Protein AF-A0A381NWP1-F1 (afdb_monomer)

Secondary structure (DSSP, 8-state):
-------EEEEEEEEEEEE-TTSSEEEEEEEEEEPPPPHHHHTT-EEEEE-TTSS-EEEEEEEE--STTS---HHHHHHH-EEEEEEEESSS------TT-EEEEEE-

Solvent-accessible surface area (backbone atoms only — not comparable to full-atom values): 6077 Å² total; per-residue (Å²): 134,80,84,66,87,69,53,47,45,20,36,27,36,30,73,39,60,44,80,35,100,86,63,40,35,37,35,38,32,33,62,72,49,75,49,87,74,46,61,73,57,45,58,63,23,47,30,42,39,31,43,79,86,63,84,46,71,50,54,27,33,28,77,44,63,58,62,91,87,43,86,88,48,54,66,50,30,71,76,68,32,44,52,48,37,26,32,33,58,69,85,76,61,92,70,92,68,56,69,64,17,38,40,35,26,43,56,110

pLDDT: mean 89.62, std 11.64, range [36.28, 97.38]

Nearest PDB structures (foldseek):
  2xzp-assembly1_A  TM=5.334E-01  e=1.907E-01  Homo sapiens
  2gpj-assembly1_A  TM=5.182E-01  e=1.535E-01  Shewanella putrefaciens CN-32
  6o0a-assembly1_A  TM=4.808E-01  e=9.950E-02  Malassezia yamatoensis
  5yly-assembly1_A  TM=4.306E-01  e=6.631E-01  Ulva prolifera
  7ylr-assembly1_A  TM=4.440E-01  e=1.341E+00  Variovorax paradoxus

Radius of gyration: 12.59 Å; Cα contacts (8 Å, |Δi|>4): 245; chains: 1; bounding box: 27×37×23 Å

Sequence (108 aa):
MELAAKNHKATFRVLDSMEAPHGGWFLKLRFAAGDAPTLRELKGATMLVSSPDGATSFEVKVRGFPLFGGHPSDDRLHRTGRVDLHVAVLDGNERSIGLKWKVAGPLQ

Structure (mmCIF, N/CA/C/O backbone):
data_AF-A0A381NWP1-F1
#
_entry.id   AF-A0A381NWP1-F1
#
loop_
_atom_site.group_PDB
_atom_site.id
_atom_site.type_symbol
_atom_site.label_atom_id
_atom_site.label_alt_id
_atom_site.label_comp_id
_atom_site.label_asym_id
_atom_site.label_entity_id
_atom_site.label_seq_id
_atom_site.pdbx_PDB_ins_code
_atom_site.Cartn_x
_atom_site.Cartn_y
_atom_site.Cartn_z
_atom_site.occupancy
_atom_site.B_iso_or_equiv
_atom_site.auth_seq_id
_atom_site.auth_comp_id
_atom_site.auth_asym_id
_atom_site.auth_atom_id
_atom_site.pdbx_PDB_model_num
ATOM 1 N N . MET A 1 1 ? 7.981 19.201 0.223 1.00 36.28 1 MET A N 1
ATOM 2 C CA . MET A 1 1 ? 6.734 19.367 -0.549 1.00 36.28 1 MET A CA 1
ATOM 3 C C . MET A 1 1 ? 5.810 18.254 -0.115 1.00 36.28 1 MET A C 1
ATOM 5 O O . MET A 1 1 ? 6.046 17.103 -0.451 1.00 36.28 1 MET A O 1
ATOM 9 N N . GLU A 1 2 ? 4.867 18.592 0.751 1.00 38.38 2 GLU A N 1
ATOM 10 C CA . GLU A 1 2 ? 3.872 17.675 1.292 1.00 38.38 2 GLU A CA 1
ATOM 11 C C . GLU A 1 2 ? 2.866 17.399 0.171 1.00 38.38 2 GLU A C 1
ATOM 13 O O . GLU A 1 2 ? 2.231 18.332 -0.325 1.00 38.38 2 GLU A O 1
ATOM 18 N N . LEU A 1 3 ? 2.779 16.153 -0.306 1.00 49.66 3 LEU A N 1
ATOM 19 C CA . LEU A 1 3 ? 1.653 15.722 -1.133 1.00 49.66 3 LEU A CA 1
ATOM 20 C C . LEU A 1 3 ? 0.417 15.843 -0.241 1.00 49.66 3 LEU A C 1
ATOM 22 O O . LEU A 1 3 ? 0.114 14.953 0.551 1.00 49.66 3 LEU A O 1
ATOM 26 N N . ALA A 1 4 ? -0.210 17.018 -0.327 1.00 48.31 4 ALA A N 1
ATOM 27 C CA . ALA A 1 4 ? -1.431 17.398 0.354 1.00 48.31 4 ALA A CA 1
ATOM 28 C C . ALA A 1 4 ? -2.422 16.239 0.323 1.00 48.31 4 ALA A C 1
ATOM 30 O O . ALA A 1 4 ? -2.528 15.561 -0.700 1.00 48.31 4 ALA A O 1
ATOM 31 N N . ALA A 1 5 ? -3.105 16.035 1.451 1.00 57.56 5 ALA A N 1
ATOM 32 C CA . ALA A 1 5 ? -4.064 14.972 1.716 1.00 57.56 5 ALA A CA 1
ATOM 33 C C . ALA A 1 5 ? -4.976 14.694 0.510 1.00 57.56 5 ALA A C 1
ATOM 35 O O . ALA A 1 5 ? -6.064 15.253 0.382 1.00 57.56 5 ALA A O 1
ATOM 36 N N . LYS A 1 6 ? -4.523 13.819 -0.394 1.00 66.94 6 LYS A N 1
ATOM 37 C CA . LYS A 1 6 ? -5.372 13.280 -1.445 1.00 66.94 6 LYS A CA 1
ATOM 38 C C . LYS A 1 6 ? -6.434 12.461 -0.735 1.00 66.94 6 LYS A C 1
ATOM 40 O O . LYS A 1 6 ? -6.097 11.610 0.100 1.00 66.94 6 LYS A O 1
ATOM 45 N N . ASN A 1 7 ? -7.698 12.756 -1.034 1.00 85.56 7 ASN A N 1
ATOM 46 C CA . ASN A 1 7 ? -8.802 11.979 -0.497 1.00 85.56 7 ASN A CA 1
ATOM 47 C C . ASN A 1 7 ? -8.571 10.516 -0.859 1.00 85.56 7 ASN A C 1
ATOM 49 O O . ASN A 1 7 ? -8.268 10.167 -2.000 1.00 85.56 7 ASN A O 1
ATOM 53 N N . HIS A 1 8 ? -8.628 9.673 0.157 1.00 88.94 8 HIS A N 1
ATOM 54 C CA . HIS A 1 8 ? -8.352 8.259 0.034 1.00 88.94 8 HIS A CA 1
ATOM 55 C C . HIS A 1 8 ? -9.332 7.499 0.902 1.00 88.94 8 HIS A C 1
ATOM 57 O O . HIS A 1 8 ? -9.662 7.920 2.010 1.00 88.94 8 HIS A O 1
ATOM 63 N N . LYS A 1 9 ? -9.778 6.354 0.396 1.00 93.00 9 LYS A N 1
ATOM 64 C CA . LYS A 1 9 ? -10.798 5.561 1.077 1.00 93.00 9 LYS A CA 1
ATOM 65 C C . LYS A 1 9 ? -10.262 4.870 2.337 1.00 93.00 9 LYS A C 1
ATOM 67 O O . LYS A 1 9 ? -10.930 4.851 3.365 1.00 93.00 9 LYS A O 1
ATOM 72 N N . ALA A 1 10 ? -9.044 4.329 2.272 1.00 95.88 10 ALA A N 1
ATOM 73 C CA . ALA A 1 10 ? -8.428 3.590 3.370 1.00 95.88 10 ALA A CA 1
ATOM 74 C C . ALA A 1 10 ? -6.928 3.844 3.502 1.00 95.88 10 ALA A C 1
ATOM 76 O O . ALA A 1 10 ? -6.240 4.194 2.545 1.00 95.88 10 ALA A O 1
ATOM 77 N N . THR A 1 11 ? -6.414 3.593 4.703 1.00 96.69 11 THR A N 1
ATOM 78 C CA . THR A 1 11 ? -4.982 3.518 4.987 1.00 96.69 11 THR A CA 1
ATOM 79 C C . THR A 1 11 ? -4.597 2.102 5.397 1.00 96.69 11 THR A C 1
ATOM 81 O O . THR A 1 11 ? -5.280 1.447 6.188 1.00 96.69 11 THR A O 1
ATOM 84 N N . PHE A 1 12 ? -3.443 1.659 4.912 1.00 97.38 12 PHE A N 1
ATOM 85 C CA . PHE A 1 12 ? -2.820 0.381 5.210 1.00 97.38 12 PHE A CA 1
ATOM 86 C C . PHE A 1 12 ? -1.396 0.579 5.739 1.00 97.38 12 PHE A C 1
ATOM 88 O O . PHE A 1 12 ? -0.710 1.543 5.397 1.00 97.38 12 PHE A O 1
ATOM 95 N N . ARG A 1 13 ? -0.927 -0.371 6.549 1.00 97.25 13 ARG A N 1
ATOM 96 C CA . ARG A 1 13 ? 0.478 -0.508 6.950 1.00 97.25 13 ARG A CA 1
ATOM 97 C C . ARG A 1 13 ? 1.150 -1.595 6.126 1.00 97.25 13 ARG A C 1
ATOM 99 O O . ARG A 1 13 ? 0.583 -2.678 5.970 1.00 97.25 13 ARG A O 1
ATOM 106 N N . VAL A 1 14 ? 2.370 -1.327 5.671 1.00 97.19 14 VAL A N 1
ATOM 107 C CA . VAL A 1 14 ? 3.230 -2.326 5.029 1.00 97.19 14 VAL A CA 1
ATOM 108 C C . VAL A 1 14 ? 3.788 -3.267 6.097 1.00 97.19 14 VAL A C 1
ATOM 110 O O . VAL A 1 14 ? 4.525 -2.841 6.993 1.00 97.19 14 VAL A O 1
ATOM 113 N N . LEU A 1 15 ? 3.399 -4.540 6.014 1.00 95.38 15 LEU A N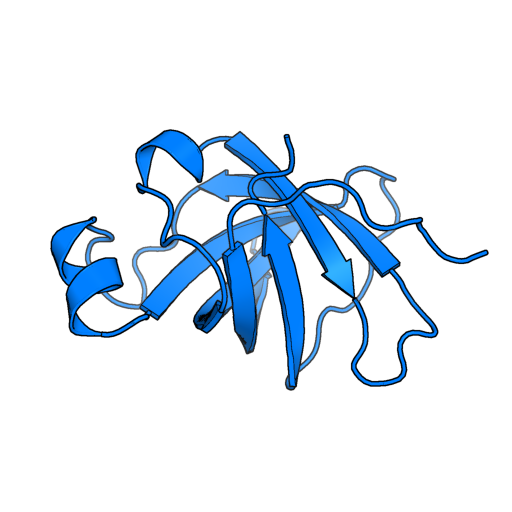 1
ATOM 114 C CA . LEU A 1 15 ? 3.915 -5.625 6.850 1.00 95.38 15 LEU A CA 1
ATOM 115 C C . LEU A 1 15 ? 5.181 -6.247 6.269 1.00 95.38 15 LEU A C 1
ATOM 117 O O . LEU A 1 15 ? 6.003 -6.741 7.030 1.00 95.38 15 LEU A O 1
ATOM 121 N N . ASP A 1 16 ? 5.279 -6.277 4.943 1.00 94.50 16 ASP A N 1
ATOM 122 C CA . ASP A 1 16 ? 6.384 -6.867 4.196 1.00 94.50 16 ASP A CA 1
ATOM 123 C C . ASP A 1 16 ? 6.394 -6.300 2.772 1.00 94.50 16 ASP A C 1
ATOM 125 O O . ASP A 1 16 ? 5.349 -5.87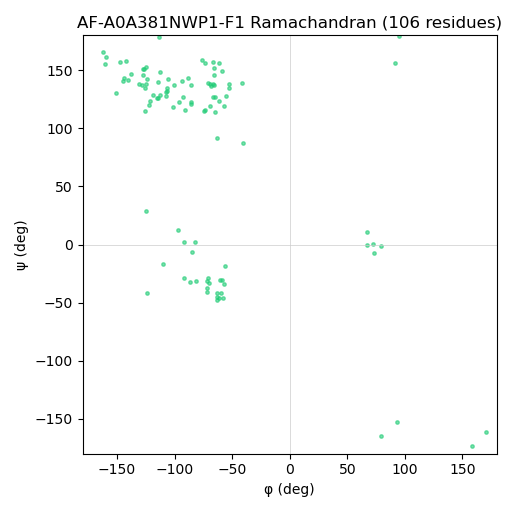7 2.258 1.00 94.50 16 ASP A O 1
ATOM 129 N N . SER A 1 17 ? 7.558 -6.310 2.140 1.00 94.31 17 SER A N 1
ATOM 130 C CA . SER A 1 17 ? 7.795 -5.722 0.824 1.00 94.31 17 SER A CA 1
ATOM 131 C C . SER A 1 17 ? 8.901 -6.480 0.106 1.00 94.31 17 SER A 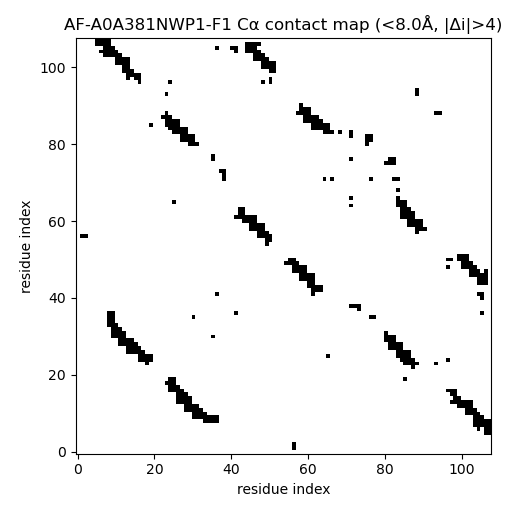C 1
ATOM 133 O O . SER A 1 17 ? 9.972 -6.691 0.670 1.00 94.31 17 SER A O 1
ATOM 135 N N . MET A 1 18 ? 8.657 -6.865 -1.141 1.00 93.44 18 MET A N 1
ATOM 136 C CA . MET A 1 18 ? 9.617 -7.588 -1.975 1.00 93.44 18 MET A CA 1
ATOM 137 C C . MET A 1 18 ? 9.584 -7.022 -3.391 1.00 93.44 18 MET A C 1
ATOM 139 O O . MET A 1 18 ? 8.517 -6.629 -3.866 1.00 93.44 18 MET A O 1
ATOM 143 N N . GLU A 1 19 ? 10.720 -7.012 -4.078 1.00 92.19 19 GLU A N 1
ATOM 144 C CA . GLU A 1 19 ? 10.762 -6.676 -5.502 1.00 92.19 19 GLU A CA 1
ATOM 145 C C . GLU A 1 19 ? 10.034 -7.747 -6.321 1.00 92.19 19 GLU A C 1
ATOM 147 O O . GLU A 1 19 ? 10.134 -8.949 -6.052 1.00 92.19 19 GLU A O 1
ATOM 152 N N . ALA A 1 20 ? 9.256 -7.313 -7.312 1.00 90.69 20 ALA A N 1
ATOM 153 C CA . ALA A 1 20 ? 8.563 -8.222 -8.213 1.00 90.69 20 ALA A CA 1
ATOM 154 C C . ALA A 1 20 ? 9.464 -8.590 -9.415 1.00 90.69 20 ALA A C 1
ATOM 156 O O . ALA A 1 20 ? 10.133 -7.708 -9.953 1.00 90.69 20 ALA A O 1
ATOM 157 N N . PRO A 1 21 ? 9.425 -9.843 -9.924 1.00 85.38 21 PRO A N 1
ATOM 158 C CA . PRO A 1 21 ? 10.306 -10.321 -11.005 1.00 85.38 21 PRO A CA 1
ATOM 159 C C . PRO A 1 21 ? 10.282 -9.514 -12.313 1.00 85.38 21 PRO A C 1
ATOM 161 O O . PRO A 1 21 ? 11.181 -9.645 -13.138 1.00 85.38 21 PRO A O 1
ATOM 164 N N . HIS A 1 22 ? 9.240 -8.709 -12.532 1.00 81.75 22 HIS A N 1
ATOM 165 C CA . HIS A 1 22 ? 9.051 -7.894 -13.737 1.00 81.75 22 HIS A CA 1
ATOM 166 C C . HIS A 1 22 ? 8.848 -6.410 -13.402 1.00 81.75 22 HIS A C 1
ATOM 168 O O . HIS A 1 22 ? 8.158 -5.689 -14.122 1.00 81.75 22 HIS A O 1
ATOM 174 N N . GLY A 1 23 ? 9.430 -5.971 -12.286 1.00 86.75 23 GLY A N 1
ATOM 175 C CA . GLY A 1 23 ? 9.385 -4.593 -11.824 1.00 86.75 23 GLY A CA 1
ATOM 176 C C . GLY A 1 23 ? 8.221 -4.293 -10.883 1.00 86.75 23 GLY A C 1
ATOM 177 O O . GLY A 1 23 ? 7.171 -4.952 -10.868 1.00 86.75 23 GLY A O 1
ATOM 178 N N . GLY A 1 24 ? 8.423 -3.247 -10.086 1.00 92.75 24 GLY A N 1
ATOM 179 C CA . GLY A 1 24 ? 7.520 -2.875 -9.008 1.00 92.75 24 GLY A CA 1
ATOM 180 C C . GLY A 1 24 ? 7.714 -3.724 -7.751 1.00 92.75 24 GLY A C 1
ATOM 181 O O . GLY A 1 24 ? 8.710 -4.423 -7.590 1.00 92.75 24 GLY A O 1
ATOM 182 N N . TRP A 1 25 ? 6.736 -3.655 -6.854 1.00 95.00 25 TRP A N 1
ATOM 183 C CA . TRP A 1 25 ? 6.817 -4.230 -5.516 1.00 95.00 25 TRP A CA 1
ATOM 184 C C . TRP A 1 25 ? 5.613 -5.109 -5.214 1.00 95.00 25 TRP A C 1
ATOM 186 O O . TRP A 1 25 ? 4.468 -4.733 -5.479 1.00 95.00 25 TRP A O 1
ATOM 196 N N . PHE A 1 26 ? 5.862 -6.261 -4.604 1.00 95.06 26 PHE A N 1
ATOM 197 C CA . PHE A 1 26 ? 4.855 -6.999 -3.861 1.00 95.06 26 PHE A CA 1
ATOM 198 C C . PHE A 1 26 ? 4.804 -6.469 -2.435 1.00 95.06 26 PHE A C 1
ATOM 200 O O . PHE A 1 26 ? 5.799 -6.513 -1.716 1.00 95.06 26 PHE A O 1
ATOM 207 N N . LEU A 1 27 ? 3.638 -5.987 -2.020 1.00 95.69 27 LEU A N 1
ATOM 208 C CA . LEU A 1 27 ? 3.402 -5.445 -0.690 1.00 95.69 27 LEU A CA 1
ATOM 209 C C . LEU A 1 27 ? 2.408 -6.329 0.050 1.00 95.69 27 LEU A C 1
ATOM 211 O O . LEU A 1 27 ? 1.297 -6.539 -0.435 1.00 95.69 27 LEU A O 1
ATOM 215 N N . LYS A 1 28 ? 2.780 -6.788 1.246 1.00 95.50 28 LYS A N 1
ATOM 216 C CA . LYS A 1 28 ? 1.832 -7.393 2.187 1.00 95.50 28 LYS A CA 1
ATOM 217 C C . LYS A 1 28 ? 1.293 -6.293 3.081 1.00 95.50 28 LYS A C 1
ATOM 219 O O . LYS A 1 28 ? 2.050 -5.671 3.828 1.00 95.50 28 LYS A O 1
ATOM 224 N N . LEU A 1 29 ? -0.005 -6.033 3.002 1.00 95.94 29 LEU A N 1
ATOM 225 C CA . LEU A 1 29 ? -0.630 -4.896 3.663 1.00 95.94 29 LEU A CA 1
ATOM 226 C C . LEU A 1 29 ? -1.573 -5.336 4.776 1.00 95.94 29 LEU A C 1
ATOM 228 O O . LEU A 1 29 ? -2.239 -6.371 4.700 1.00 95.94 29 LEU A O 1
ATOM 232 N N . ARG A 1 30 ? -1.666 -4.493 5.806 1.00 95.81 30 ARG A N 1
ATOM 233 C CA . ARG A 1 30 ? -2.693 -4.578 6.843 1.00 95.81 30 ARG A CA 1
ATOM 234 C C . ARG A 1 30 ? -3.501 -3.294 6.891 1.00 95.81 30 ARG A C 1
ATOM 236 O O . ARG A 1 30 ? -2.933 -2.228 7.106 1.00 95.81 30 ARG A O 1
ATOM 243 N N . PHE A 1 31 ? -4.811 -3.411 6.732 1.00 96.50 31 PHE A N 1
ATOM 244 C CA . PHE A 1 31 ? -5.772 -2.340 6.928 1.00 96.50 31 PHE A CA 1
ATOM 245 C C . PHE A 1 31 ? -5.580 -1.702 8.306 1.00 96.50 31 PHE A C 1
ATOM 247 O O . PHE A 1 31 ? -5.385 -2.403 9.304 1.00 96.50 31 PHE A O 1
ATOM 254 N N . ALA A 1 32 ? -5.587 -0.374 8.336 1.00 96.06 32 ALA A N 1
ATOM 255 C CA . ALA A 1 32 ? -5.316 0.410 9.530 1.00 96.06 32 ALA A CA 1
ATOM 256 C C . ALA A 1 32 ? -6.450 1.385 9.871 1.00 96.06 32 ALA A C 1
ATOM 258 O O . ALA A 1 32 ? -6.759 1.523 11.050 1.00 96.06 32 ALA A O 1
ATOM 259 N N . ALA A 1 33 ? -7.037 2.065 8.880 1.00 95.25 33 ALA A N 1
ATOM 260 C CA . ALA A 1 33 ? -8.086 3.066 9.092 1.00 95.25 33 ALA A CA 1
ATOM 261 C C . ALA A 1 33 ? -8.869 3.372 7.801 1.00 95.25 33 ALA A C 1
ATOM 263 O O . ALA A 1 33 ? -8.388 3.073 6.705 1.00 95.25 33 ALA A O 1
ATOM 264 N N . GLY A 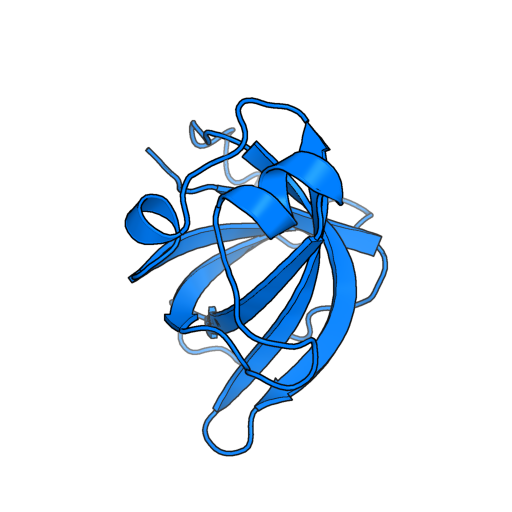1 34 ? -10.023 4.032 7.944 1.00 94.19 34 GLY A N 1
ATOM 265 C CA . GLY A 1 34 ? -10.907 4.454 6.850 1.00 94.19 34 GLY A CA 1
ATOM 266 C C . GLY A 1 34 ? -12.006 3.437 6.546 1.00 94.19 34 GLY A C 1
ATOM 267 O O . GLY A 1 34 ? -12.383 2.654 7.416 1.00 94.19 34 GLY A O 1
ATOM 268 N N . ASP A 1 35 ? -12.475 3.424 5.302 1.00 92.94 35 ASP A N 1
ATOM 269 C CA . ASP A 1 35 ? -13.456 2.461 4.805 1.00 92.94 35 ASP A CA 1
ATOM 270 C C . ASP A 1 35 ? -12.750 1.380 3.991 1.00 92.94 35 ASP A C 1
ATOM 272 O O . ASP A 1 35 ? -12.124 1.664 2.969 1.00 92.94 35 ASP A O 1
ATOM 276 N N . ALA A 1 36 ? -12.839 0.121 4.424 1.00 92.62 36 ALA A N 1
ATOM 277 C CA . ALA A 1 36 ? -12.180 -0.976 3.724 1.00 92.62 36 ALA A CA 1
ATOM 278 C C . ALA A 1 36 ? -12.653 -1.043 2.250 1.00 92.62 36 ALA A C 1
ATOM 280 O O . ALA A 1 36 ? -13.849 -1.218 2.000 1.00 92.62 36 ALA A O 1
ATOM 281 N N . PRO A 1 37 ? -11.749 -0.890 1.263 1.00 94.62 37 PRO A N 1
ATOM 282 C CA . PRO A 1 37 ? -12.107 -0.976 -0.144 1.00 94.62 37 PRO A CA 1
ATOM 283 C C . PRO A 1 37 ? -12.378 -2.428 -0.532 1.00 94.62 37 PRO A C 1
ATOM 285 O O . PRO A 1 37 ? -11.839 -3.360 0.060 1.00 94.62 37 PRO A O 1
ATOM 288 N N . THR A 1 38 ? -13.160 -2.614 -1.585 1.00 95.75 38 THR A N 1
ATOM 289 C CA . THR A 1 38 ? -13.279 -3.904 -2.268 1.00 95.75 38 THR A CA 1
ATOM 290 C C . THR A 1 38 ? -12.045 -4.166 -3.133 1.00 95.75 38 THR A C 1
ATOM 292 O O . THR A 1 38 ? -11.354 -3.248 -3.584 1.00 95.75 38 THR A O 1
ATOM 295 N N . LEU A 1 39 ? -11.787 -5.427 -3.462 1.00 95.06 39 LEU A N 1
ATOM 296 C CA . LEU A 1 39 ? -10.773 -5.828 -4.435 1.00 95.06 39 LEU A CA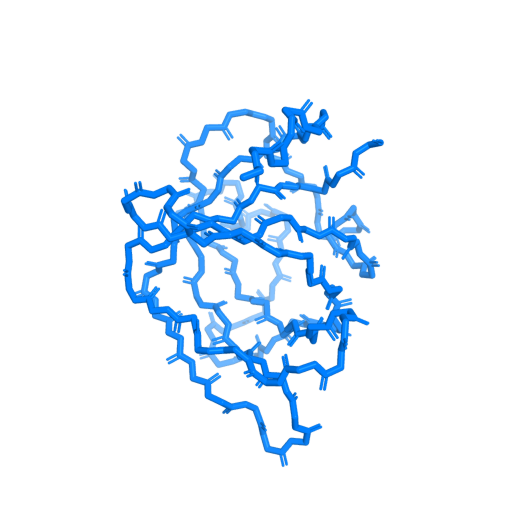 1
ATOM 297 C C . LEU A 1 39 ? -11.007 -5.187 -5.800 1.00 95.06 39 LEU A C 1
ATOM 299 O O . LEU A 1 39 ? -10.049 -4.871 -6.506 1.00 95.06 39 LEU A O 1
ATOM 303 N N . ARG A 1 40 ? -12.274 -4.984 -6.176 1.00 95.44 40 ARG A N 1
ATOM 304 C CA . ARG A 1 40 ? -12.628 -4.301 -7.421 1.00 95.44 40 ARG A CA 1
ATOM 305 C C . ARG A 1 40 ? -12.145 -2.854 -7.414 1.00 95.44 40 ARG A C 1
ATOM 307 O O . ARG A 1 40 ? -11.626 -2.407 -8.428 1.00 95.44 40 ARG A O 1
ATOM 314 N N . GLU A 1 41 ? -12.293 -2.156 -6.293 1.00 96.00 41 GLU A N 1
ATOM 315 C CA . GLU A 1 41 ? -11.801 -0.786 -6.129 1.00 96.00 41 GLU A CA 1
ATOM 316 C C . GLU A 1 41 ? -10.272 -0.732 -6.062 1.00 96.00 41 GLU A C 1
ATOM 318 O O . GLU A 1 41 ? -9.680 0.214 -6.562 1.00 96.00 41 GLU A O 1
ATOM 323 N N . LEU A 1 42 ? -9.616 -1.748 -5.492 1.00 96.56 42 LEU A N 1
ATOM 324 C CA . LEU A 1 42 ? -8.152 -1.831 -5.454 1.00 96.56 42 LEU A CA 1
ATOM 325 C C . LEU A 1 42 ? -7.537 -2.146 -6.825 1.00 96.56 42 LEU A C 1
ATOM 327 O O . LEU A 1 42 ? -6.420 -1.724 -7.119 1.00 96.56 42 LEU A O 1
ATOM 331 N N . LYS A 1 43 ? -8.233 -2.899 -7.681 1.00 95.50 43 LYS A N 1
ATOM 332 C CA . LYS A 1 43 ? -7.704 -3.331 -8.977 1.00 95.50 43 LYS A CA 1
ATOM 333 C C . LYS A 1 43 ? -7.462 -2.130 -9.896 1.00 95.50 43 LYS A C 1
ATOM 335 O O . LYS A 1 43 ? -8.399 -1.496 -10.366 1.00 95.50 43 LYS A O 1
ATOM 340 N N . GLY A 1 44 ? -6.196 -1.868 -10.221 1.00 96.00 44 GLY A N 1
ATOM 341 C CA . GLY A 1 44 ? -5.819 -0.761 -11.103 1.00 96.00 44 GLY A CA 1
ATOM 342 C C . GLY A 1 44 ? -5.796 0.613 -10.432 1.00 96.00 44 GLY A C 1
ATOM 343 O O . GLY A 1 44 ? -5.451 1.583 -11.109 1.00 96.00 44 GLY A O 1
ATOM 344 N N 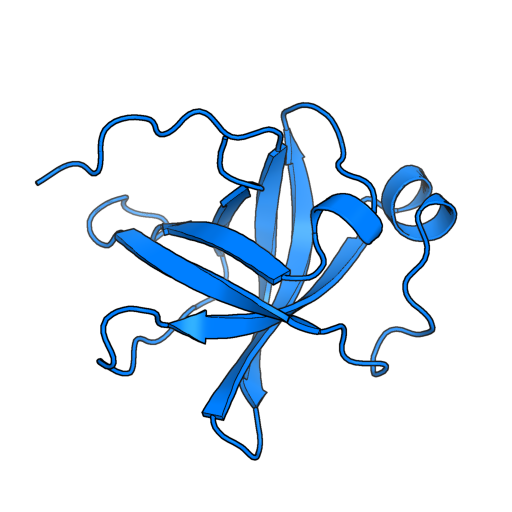. ALA A 1 45 ? -6.135 0.702 -9.142 1.00 96.94 45 ALA A N 1
ATOM 345 C CA . ALA A 1 45 ? -6.162 1.959 -8.409 1.00 96.94 45 ALA A CA 1
ATOM 346 C C . ALA A 1 45 ? -4.772 2.575 -8.247 1.00 96.94 45 ALA A C 1
ATOM 348 O O . ALA A 1 45 ? -3.754 1.878 -8.177 1.00 96.94 45 ALA A O 1
ATOM 349 N N . THR A 1 46 ? -4.760 3.900 -8.145 1.00 96.81 46 THR A N 1
ATOM 350 C CA . THR A 1 46 ? -3.600 4.653 -7.679 1.00 96.81 46 THR A CA 1
ATOM 351 C C . THR A 1 46 ? -3.633 4.721 -6.157 1.00 96.81 46 THR A C 1
ATOM 353 O O . THR A 1 46 ? -4.689 4.936 -5.558 1.00 96.81 46 THR A O 1
ATOM 356 N N . MET A 1 47 ? -2.472 4.531 -5.541 1.00 96.44 47 MET A N 1
ATOM 357 C CA . MET A 1 47 ? -2.259 4.581 -4.100 1.00 96.44 47 MET A CA 1
ATOM 358 C C . MET A 1 47 ? -1.114 5.550 -3.806 1.00 96.44 47 MET A C 1
ATOM 360 O O . MET A 1 47 ? -0.147 5.613 -4.564 1.00 96.44 47 MET A O 1
ATOM 364 N N . LEU A 1 48 ? -1.192 6.263 -2.689 1.00 95.69 48 LEU A N 1
ATOM 365 C CA . LEU A 1 48 ? -0.093 7.059 -2.156 1.00 95.69 48 LEU A CA 1
ATOM 366 C C . LEU A 1 48 ? 0.708 6.212 -1.167 1.00 95.69 48 LEU A C 1
ATOM 368 O O . LEU A 1 48 ? 0.150 5.651 -0.226 1.00 95.69 48 LEU A O 1
ATOM 372 N N . VAL A 1 49 ? 2.014 6.123 -1.370 1.00 95.81 49 VAL A N 1
ATOM 373 C CA . VAL A 1 49 ? 2.948 5.426 -0.486 1.0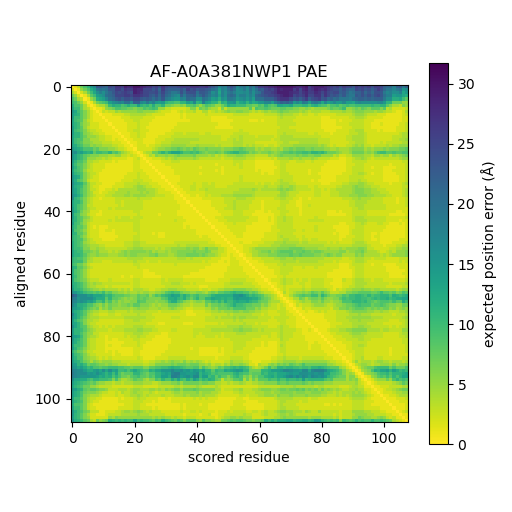0 95.81 49 VAL A CA 1
ATOM 374 C C . VAL A 1 49 ? 3.779 6.469 0.247 1.00 95.81 49 VAL A C 1
ATOM 376 O O . VAL A 1 49 ? 4.360 7.335 -0.402 1.00 95.81 49 VAL A O 1
ATOM 379 N N . SER A 1 50 ? 3.846 6.385 1.577 1.00 95.25 50 SER A N 1
ATOM 380 C CA . SER A 1 50 ? 4.562 7.356 2.415 1.00 95.25 50 SER A CA 1
ATOM 381 C C . SER A 1 50 ? 5.490 6.675 3.417 1.00 95.25 50 SER A C 1
ATOM 383 O O . SER A 1 50 ? 5.116 5.683 4.059 1.00 95.25 50 SER A O 1
ATOM 385 N N . SER A 1 51 ? 6.689 7.233 3.579 1.00 94.31 51 SER A N 1
ATOM 386 C CA . SER A 1 51 ? 7.674 6.775 4.554 1.00 94.31 51 SER A CA 1
ATOM 387 C C . SER A 1 51 ? 7.201 7.022 5.996 1.00 94.31 51 SER A C 1
ATOM 389 O O . SER A 1 51 ? 6.353 7.887 6.240 1.00 94.31 51 SER A O 1
ATOM 391 N N . PRO A 1 52 ? 7.724 6.273 6.986 1.00 92.25 52 PRO A N 1
ATOM 392 C CA . PRO A 1 52 ? 7.308 6.410 8.383 1.00 92.25 52 PRO A CA 1
ATOM 393 C C . PRO A 1 52 ? 7.547 7.805 8.975 1.00 92.25 52 PRO A C 1
ATOM 395 O O . PRO A 1 52 ? 6.787 8.229 9.841 1.00 92.25 52 PRO A O 1
ATOM 398 N N . ASP A 1 53 ? 8.586 8.498 8.505 1.00 90.25 53 ASP A N 1
ATOM 399 C CA . ASP A 1 53 ? 8.956 9.864 8.894 1.00 90.25 53 ASP A CA 1
ATOM 400 C C . ASP A 1 53 ? 8.211 10.952 8.097 1.00 90.25 53 ASP A C 1
ATOM 402 O O . ASP A 1 53 ? 8.348 12.134 8.396 1.00 90.25 53 ASP A O 1
ATOM 406 N N . GLY A 1 54 ? 7.427 10.568 7.082 1.00 87.06 54 GLY A N 1
ATOM 407 C CA . GLY A 1 54 ? 6.714 11.487 6.194 1.00 87.06 54 GLY A CA 1
ATOM 408 C C . GLY A 1 54 ? 7.598 12.252 5.203 1.00 87.06 54 GLY A C 1
ATOM 409 O O . GLY A 1 54 ? 7.069 13.032 4.415 1.00 87.06 54 GLY A O 1
ATOM 410 N N . ALA A 1 55 ? 8.917 12.034 5.196 1.00 88.56 55 ALA A N 1
ATOM 411 C CA . ALA A 1 55 ? 9.844 12.767 4.334 1.00 88.56 55 ALA A CA 1
ATOM 412 C C . ALA A 1 55 ? 9.715 12.379 2.853 1.00 88.56 55 ALA A C 1
ATOM 414 O O . ALA A 1 55 ? 9.968 13.194 1.965 1.00 88.56 55 ALA A O 1
ATOM 415 N N . THR A 1 56 ? 9.311 11.137 2.581 1.00 91.38 56 THR A N 1
ATOM 416 C CA . THR A 1 56 ? 9.138 10.600 1.232 1.00 91.38 56 THR A CA 1
ATOM 417 C C . THR A 1 56 ? 7.688 10.198 1.018 1.00 91.38 56 THR A C 1
ATOM 419 O O . THR A 1 56 ? 7.123 9.432 1.796 1.00 91.38 56 THR A O 1
ATOM 422 N N . SER A 1 57 ? 7.092 10.677 -0.073 1.00 92.50 57 SER A N 1
ATOM 423 C CA . SER A 1 57 ? 5.798 10.194 -0.548 1.00 92.50 57 SER A CA 1
ATOM 424 C C . SER A 1 57 ? 5.750 10.168 -2.071 1.00 92.50 57 SER A C 1
ATOM 426 O O . SER A 1 57 ? 6.358 11.015 -2.727 1.00 92.50 57 SER A O 1
ATOM 428 N N . PHE A 1 58 ? 5.085 9.163 -2.634 1.00 93.31 58 PHE A N 1
ATOM 429 C CA . PHE A 1 58 ? 4.943 8.996 -4.080 1.00 93.31 58 PHE A CA 1
ATOM 430 C C . PHE A 1 58 ? 3.761 8.094 -4.426 1.00 93.31 58 PHE A C 1
ATOM 432 O O . PHE A 1 58 ? 3.267 7.330 -3.596 1.00 93.31 58 PHE A O 1
ATOM 439 N N . GLU A 1 59 ? 3.311 8.176 -5.673 1.00 94.62 59 GLU A N 1
ATOM 440 C CA . GLU A 1 59 ? 2.186 7.389 -6.161 1.00 94.62 59 GLU A CA 1
ATOM 441 C C . GLU A 1 59 ? 2.626 6.089 -6.822 1.00 94.62 59 GLU A C 1
ATOM 443 O O . GLU A 1 59 ? 3.596 6.025 -7.584 1.00 94.62 59 GLU A O 1
ATOM 448 N N . VAL A 1 60 ? 1.845 5.048 -6.563 1.00 95.56 60 VAL A N 1
ATOM 449 C CA . VAL A 1 60 ? 1.981 3.741 -7.192 1.00 95.56 60 VAL A CA 1
ATOM 450 C C . VAL A 1 60 ? 0.645 3.306 -7.775 1.00 95.56 60 VAL A C 1
ATOM 452 O O . VAL A 1 60 ? -0.416 3.652 -7.260 1.00 95.56 60 VAL A O 1
ATOM 455 N N . LYS A 1 61 ? 0.688 2.502 -8.834 1.00 96.25 61 LYS A N 1
ATOM 456 C CA . LYS A 1 61 ? -0.493 1.885 -9.439 1.00 96.25 61 LYS A CA 1
ATOM 457 C C . LYS A 1 61 ? -0.550 0.405 -9.116 1.00 96.25 61 LYS A C 1
ATOM 459 O O . LYS A 1 61 ? 0.435 -0.306 -9.323 1.00 96.25 61 LYS A O 1
ATOM 464 N N . VAL A 1 62 ? -1.709 -0.072 -8.673 1.00 96.81 62 VAL A N 1
ATOM 465 C CA . VAL A 1 62 ? -1.956 -1.499 -8.453 1.00 96.81 62 VAL A CA 1
ATOM 466 C C . VAL A 1 62 ? -2.000 -2.217 -9.801 1.00 96.81 62 VAL A C 1
ATOM 468 O O . VAL A 1 62 ? -2.831 -1.923 -10.659 1.00 96.81 62 VAL A O 1
ATOM 471 N N . ARG A 1 63 ? -1.094 -3.172 -9.994 1.00 95.06 63 ARG A N 1
ATOM 472 C CA . ARG A 1 63 ? -1.004 -4.032 -11.181 1.00 95.06 63 ARG A CA 1
ATOM 473 C C . ARG A 1 63 ? -1.780 -5.330 -11.015 1.00 95.06 63 ARG A C 1
ATOM 475 O O . ARG A 1 63 ? -2.295 -5.861 -11.994 1.00 95.06 63 ARG A O 1
ATOM 482 N N . GLY A 1 64 ? -1.913 -5.806 -9.785 1.00 94.12 64 GLY A N 1
ATOM 483 C CA . GLY A 1 64 ? -2.649 -7.022 -9.486 1.00 94.12 64 GLY A CA 1
ATOM 484 C C . GLY A 1 64 ? -2.463 -7.466 -8.046 1.00 94.12 64 GLY A C 1
ATOM 485 O O . GLY A 1 64 ? -2.046 -6.689 -7.188 1.00 94.12 64 GLY A O 1
ATOM 486 N N . PHE A 1 65 ? -2.766 -8.736 -7.807 1.00 94.50 65 PHE A N 1
ATOM 487 C CA . PHE A 1 65 ? -2.722 -9.354 -6.490 1.00 94.50 65 PHE A CA 1
ATOM 488 C C . PHE A 1 65 ? -1.827 -10.596 -6.564 1.00 94.50 65 PHE A C 1
ATOM 490 O O . PHE A 1 65 ? -2.166 -11.533 -7.293 1.00 94.50 65 PHE A O 1
ATOM 497 N N . PRO A 1 66 ? -0.678 -10.624 -5.872 1.00 91.19 66 PRO A N 1
ATOM 498 C CA . PRO A 1 66 ? 0.125 -11.831 -5.780 1.00 91.19 66 PRO A CA 1
ATOM 499 C C . PRO A 1 66 ? -0.618 -12.926 -4.999 1.00 91.19 66 PRO A C 1
ATOM 501 O O . PRO A 1 66 ? -1.337 -12.646 -4.043 1.00 91.19 66 PRO A O 1
ATOM 504 N N . LEU A 1 67 ? -0.409 -14.187 -5.385 1.00 84.56 67 LEU A N 1
ATOM 505 C CA . LEU A 1 67 ? -1.103 -15.348 -4.804 1.00 84.56 67 LEU A CA 1
ATOM 506 C C . LEU A 1 67 ? -0.357 -15.999 -3.624 1.00 84.56 67 LEU A C 1
ATOM 508 O O . LEU A 1 67 ? -0.835 -16.988 -3.072 1.00 84.56 67 LEU A O 1
ATOM 512 N N . PHE A 1 68 ? 0.797 -15.456 -3.210 1.00 73.81 68 PHE A N 1
ATOM 513 C CA . PHE A 1 68 ? 1.642 -16.046 -2.157 1.00 73.81 68 PHE A CA 1
ATOM 514 C C . PHE A 1 68 ? 0.916 -16.212 -0.811 1.00 73.81 68 PHE A C 1
ATOM 516 O O . PHE A 1 68 ? 1.233 -17.119 -0.048 1.00 73.81 68 PHE A O 1
ATOM 523 N N . GLY A 1 69 ? -0.051 -15.338 -0.511 1.00 71.75 69 GLY A N 1
ATOM 524 C CA . GLY A 1 69 ? -0.840 -15.348 0.725 1.00 71.75 69 GLY A CA 1
ATOM 525 C C . GLY A 1 69 ? -2.208 -16.029 0.611 1.00 71.75 69 GLY A C 1
ATOM 526 O O . GLY A 1 69 ? -3.037 -15.855 1.514 1.00 71.75 69 GLY A O 1
ATOM 527 N N . GLY A 1 70 ? -2.461 -16.754 -0.484 1.00 83.44 70 GLY A N 1
ATOM 528 C CA . GLY A 1 70 ? -3.763 -17.319 -0.844 1.00 83.44 70 GLY A CA 1
ATOM 529 C C . GLY A 1 70 ? -4.564 -16.427 -1.797 1.00 83.44 70 GLY A C 1
ATOM 530 O O . GLY A 1 70 ? -4.119 -15.349 -2.192 1.00 83.44 70 GLY A O 1
ATOM 531 N N . HIS A 1 71 ? -5.760 -16.884 -2.181 1.00 86.25 71 HIS A N 1
ATOM 532 C CA . HIS A 1 71 ? -6.616 -16.126 -3.092 1.00 86.25 71 HIS A CA 1
ATOM 533 C C . HIS A 1 71 ? -7.108 -14.834 -2.415 1.00 86.25 71 HIS A C 1
ATOM 535 O O . HIS A 1 71 ? -7.656 -14.896 -1.307 1.00 86.25 71 HIS A O 1
ATOM 541 N N . PRO A 1 72 ? -6.921 -13.663 -3.041 1.00 89.31 72 PRO A N 1
ATOM 542 C CA . PRO A 1 72 ? -7.445 -12.420 -2.501 1.00 89.31 72 PRO A CA 1
ATOM 543 C C . PRO A 1 72 ? -8.982 -12.451 -2.587 1.00 89.31 72 PRO A C 1
ATOM 545 O O . PRO A 1 72 ? -9.544 -12.827 -3.612 1.00 89.31 72 PRO A O 1
ATOM 548 N N . SER A 1 73 ? -9.675 -12.025 -1.528 1.00 93.00 73 SER A N 1
ATOM 549 C CA . SER A 1 73 ? -11.134 -11.840 -1.542 1.00 93.00 73 SER A CA 1
ATOM 550 C C . SER A 1 73 ? -11.567 -10.693 -0.632 1.00 93.00 73 SER A C 1
ATOM 552 O O . SER A 1 73 ? -10.858 -10.354 0.323 1.00 93.00 73 SER A O 1
ATOM 554 N N . ASP A 1 74 ? -12.744 -10.122 -0.910 1.00 95.06 74 ASP A N 1
ATOM 555 C CA . ASP A 1 74 ? -13.350 -9.090 -0.056 1.00 95.06 74 ASP A CA 1
ATOM 556 C C . ASP A 1 74 ? -13.592 -9.637 1.358 1.00 95.06 74 ASP A C 1
ATOM 558 O O . ASP A 1 74 ? -13.257 -8.977 2.339 1.00 95.06 74 ASP A O 1
ATOM 562 N N . ASP A 1 75 ? -14.064 -10.886 1.471 1.00 94.38 75 ASP A N 1
ATOM 563 C CA . ASP A 1 75 ? -14.250 -11.578 2.754 1.00 94.38 75 ASP A CA 1
ATOM 564 C C . ASP A 1 75 ? -12.940 -11.681 3.550 1.00 94.38 75 ASP A C 1
ATOM 566 O O . ASP A 1 75 ? -12.891 -11.348 4.736 1.00 94.38 75 ASP A O 1
ATOM 570 N N . ARG A 1 76 ? -11.836 -12.074 2.898 1.00 92.62 76 ARG A N 1
ATOM 571 C CA . ARG A 1 76 ? -10.525 -12.177 3.554 1.00 92.62 76 ARG A CA 1
ATOM 572 C C . ARG A 1 76 ? -10.046 -10.815 4.037 1.00 92.62 76 ARG A C 1
AT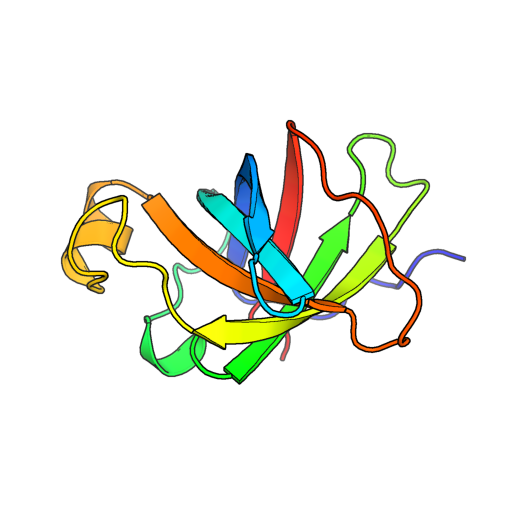OM 574 O O . ARG A 1 76 ? -9.555 -10.719 5.167 1.00 92.62 76 ARG A O 1
ATOM 581 N N . LEU A 1 77 ? -10.159 -9.783 3.201 1.00 93.81 77 LEU A N 1
ATOM 582 C CA . LEU A 1 77 ? -9.773 -8.425 3.574 1.00 93.81 77 LEU A CA 1
ATOM 583 C C . LEU A 1 77 ? -10.615 -7.936 4.756 1.00 93.81 77 LEU A C 1
ATOM 585 O O . LEU A 1 77 ? -10.046 -7.461 5.734 1.00 93.81 77 LEU A O 1
ATOM 589 N N . HIS A 1 78 ? -11.931 -8.130 4.720 1.00 93.25 78 HIS A N 1
ATOM 590 C CA . HIS A 1 78 ? -12.828 -7.717 5.794 1.00 93.25 78 HIS A CA 1
ATOM 591 C C . HIS A 1 78 ? -12.530 -8.444 7.115 1.00 93.25 78 HIS A C 1
ATOM 593 O O . HIS A 1 78 ? -12.368 -7.812 8.155 1.00 93.25 78 HIS A O 1
ATOM 599 N N . ARG A 1 79 ? -12.373 -9.773 7.081 1.00 93.25 79 ARG A N 1
ATOM 600 C CA . ARG A 1 79 ? -12.151 -10.590 8.285 1.00 93.25 79 ARG A CA 1
ATOM 601 C C . ARG A 1 79 ? -10.769 -10.427 8.906 1.00 93.25 79 ARG A C 1
ATOM 603 O O . ARG A 1 79 ? -10.625 -10.524 10.121 1.00 93.25 79 ARG A O 1
ATOM 610 N N . THR A 1 80 ? -9.729 -10.274 8.086 1.00 92.88 80 THR A N 1
ATOM 611 C CA . THR A 1 80 ? -8.330 -10.319 8.563 1.00 92.88 80 THR A CA 1
ATOM 612 C C . THR A 1 80 ? -7.628 -8.966 8.517 1.00 92.88 80 THR A C 1
ATOM 614 O O . THR A 1 80 ? -6.561 -8.794 9.124 1.00 92.88 80 THR A O 1
ATOM 617 N N . GLY A 1 81 ? -8.195 -8.018 7.771 1.00 93.94 81 GLY A N 1
ATOM 618 C CA . GLY A 1 81 ? -7.558 -6.763 7.408 1.00 93.94 81 GLY A CA 1
ATOM 619 C C . GLY A 1 81 ? -6.372 -6.936 6.461 1.00 93.94 81 GLY A C 1
ATOM 620 O O . GLY A 1 81 ? -5.605 -5.994 6.326 1.00 93.94 81 GLY A O 1
ATOM 621 N N . ARG A 1 82 ? -6.129 -8.111 5.864 1.00 94.38 82 ARG A N 1
ATOM 622 C CA . ARG A 1 82 ? -4.926 -8.363 5.052 1.00 94.38 82 ARG A CA 1
ATOM 623 C C . ARG A 1 82 ? -5.233 -8.412 3.563 1.00 94.38 82 ARG A C 1
ATOM 625 O O . ARG A 1 82 ? -6.143 -9.120 3.133 1.00 94.38 82 ARG A O 1
ATOM 632 N N . VAL A 1 83 ? -4.396 -7.743 2.778 1.00 95.06 83 VAL A N 1
ATOM 633 C CA . VAL A 1 83 ? -4.391 -7.816 1.313 1.00 95.06 83 VAL A CA 1
ATOM 634 C C . VAL A 1 83 ? -2.957 -7.720 0.814 1.00 95.06 83 VAL A C 1
ATOM 636 O O . VAL A 1 83 ? -2.163 -6.955 1.356 1.00 95.06 83 VAL A O 1
ATOM 639 N N . ASP A 1 84 ? -2.635 -8.505 -0.206 1.00 95.38 84 ASP A N 1
ATOM 640 C CA . ASP A 1 84 ? -1.327 -8.471 -0.845 1.00 95.38 84 ASP A CA 1
ATOM 641 C C . ASP A 1 84 ? -1.495 -7.816 -2.220 1.00 95.38 84 ASP A C 1
ATOM 643 O O . ASP A 1 84 ? -2.417 -8.168 -2.959 1.00 95.38 84 ASP A O 1
ATOM 647 N N . LEU A 1 85 ? -0.646 -6.842 -2.555 1.00 95.69 85 LEU A N 1
ATOM 648 C CA . LEU A 1 85 ? -0.735 -6.060 -3.793 1.00 95.69 85 LEU A CA 1
ATOM 649 C C . LEU A 1 85 ? 0.568 -6.139 -4.583 1.00 95.69 85 LEU A C 1
ATOM 651 O O . LEU A 1 85 ? 1.649 -6.079 -4.009 1.00 95.69 85 LEU A O 1
ATOM 655 N N . HIS A 1 86 ? 0.464 -6.204 -5.908 1.00 95.56 86 HIS A N 1
ATOM 656 C CA . HIS A 1 86 ? 1.559 -5.877 -6.821 1.00 95.56 86 HIS A CA 1
ATOM 657 C C . HIS A 1 86 ? 1.377 -4.437 -7.276 1.00 95.56 86 HIS A C 1
ATOM 659 O O . HIS A 1 86 ? 0.328 -4.102 -7.827 1.00 95.56 86 HIS A O 1
ATOM 665 N N . VAL A 1 87 ? 2.373 -3.586 -7.049 1.00 95.69 87 VAL A N 1
ATOM 666 C CA . VAL A 1 87 ? 2.320 -2.163 -7.397 1.00 95.69 87 VAL A CA 1
ATOM 667 C C . VAL A 1 87 ? 3.513 -1.747 -8.246 1.00 95.69 87 VAL A C 1
ATOM 669 O O . VAL A 1 87 ? 4.594 -2.306 -8.109 1.00 95.69 87 VAL A O 1
ATOM 672 N N . ALA A 1 88 ? 3.333 -0.742 -9.099 1.00 94.50 88 ALA A N 1
ATOM 673 C CA . ALA A 1 88 ? 4.414 -0.111 -9.855 1.00 94.50 88 ALA A CA 1
ATOM 674 C C . ALA A 1 88 ? 4.429 1.399 -9.595 1.00 94.50 88 ALA A C 1
ATOM 676 O O . ALA A 1 88 ? 3.363 2.016 -9.568 1.00 94.50 88 ALA A O 1
ATOM 677 N N . VAL A 1 89 ? 5.615 1.983 -9.422 1.00 92.12 89 VAL A N 1
ATOM 678 C CA . VAL A 1 89 ? 5.784 3.433 -9.247 1.00 92.12 89 VAL A CA 1
ATOM 679 C C . VAL A 1 89 ? 5.370 4.161 -10.530 1.00 92.12 89 VAL A C 1
ATOM 681 O O . VAL A 1 89 ? 5.663 3.690 -11.629 1.00 92.12 89 VAL A O 1
ATOM 684 N N . LEU A 1 90 ? 4.644 5.276 -10.402 1.00 86.50 90 LEU A N 1
ATOM 685 C CA . LEU A 1 90 ? 4.153 6.037 -11.558 1.00 86.50 90 LEU A CA 1
ATOM 686 C C . LEU A 1 90 ? 5.199 6.975 -12.176 1.00 86.50 90 LEU A C 1
ATOM 688 O O . LEU A 1 90 ? 5.156 7.194 -13.383 1.00 86.50 90 LEU A O 1
ATOM 692 N N . ASP A 1 91 ? 6.127 7.513 -11.380 1.00 81.50 91 ASP A N 1
ATOM 693 C CA . ASP A 1 91 ? 7.130 8.495 -11.830 1.00 81.50 91 ASP A CA 1
ATOM 694 C C . ASP A 1 91 ? 8.356 7.865 -12.523 1.00 81.50 91 ASP A C 1
ATOM 696 O O . ASP A 1 91 ? 9.270 8.580 -12.928 1.00 81.50 91 ASP A O 1
ATOM 700 N N . GLY A 1 92 ? 8.370 6.536 -12.678 1.00 68.44 92 GLY A N 1
ATOM 701 C CA . GLY A 1 92 ? 9.426 5.786 -13.364 1.00 68.44 92 GLY A CA 1
ATOM 702 C C . GLY A 1 92 ? 10.739 5.664 -12.590 1.00 68.44 92 GLY A C 1
ATOM 703 O O . GLY A 1 92 ? 11.603 4.898 -13.010 1.00 68.44 92 GLY A O 1
ATOM 704 N N . ASN A 1 93 ? 10.886 6.351 -11.454 1.00 73.25 93 ASN A N 1
ATOM 705 C CA . ASN A 1 93 ? 12.044 6.185 -10.591 1.00 73.25 93 ASN A CA 1
ATOM 706 C C . ASN A 1 93 ? 11.790 5.018 -9.644 1.00 73.25 93 ASN A C 1
ATOM 708 O O . ASN A 1 93 ? 10.823 5.012 -8.878 1.00 73.25 93 ASN A O 1
ATOM 712 N N . GLU A 1 94 ? 12.669 4.020 -9.677 1.00 70.12 94 GLU A N 1
ATOM 713 C CA . GLU A 1 94 ? 12.626 2.955 -8.686 1.00 70.12 94 GLU A CA 1
ATOM 714 C C . GLU A 1 94 ? 12.844 3.548 -7.295 1.00 70.12 94 GLU A C 1
ATOM 716 O O . GLU A 1 94 ? 13.814 4.254 -7.018 1.00 70.12 94 GLU A O 1
ATOM 721 N N . ARG A 1 95 ? 11.883 3.287 -6.414 1.00 82.44 95 ARG A N 1
ATOM 722 C CA . ARG A 1 95 ? 11.912 3.712 -5.020 1.00 82.44 95 ARG A CA 1
ATOM 723 C C . ARG A 1 95 ? 11.717 2.488 -4.157 1.00 82.44 95 ARG A C 1
ATOM 725 O O . ARG A 1 95 ? 10.831 1.677 -4.430 1.00 82.44 95 ARG A O 1
ATOM 732 N N . SER A 1 96 ? 12.530 2.371 -3.116 1.00 87.44 96 SER A N 1
ATOM 733 C CA . SER A 1 96 ? 12.353 1.325 -2.123 1.00 87.44 96 SER A CA 1
ATOM 734 C C . SER A 1 96 ? 11.110 1.607 -1.284 1.00 87.44 96 SER A C 1
ATOM 736 O O . SER A 1 96 ? 10.829 2.744 -0.904 1.00 87.44 96 SER A O 1
ATOM 738 N N . ILE A 1 97 ? 10.350 0.552 -1.006 1.00 92.19 97 ILE A N 1
ATOM 739 C CA . ILE A 1 97 ? 9.249 0.572 -0.045 1.00 92.19 97 ILE A CA 1
ATOM 740 C C . ILE A 1 97 ? 9.661 -0.369 1.073 1.00 92.19 97 ILE A C 1
ATOM 742 O O . ILE A 1 97 ? 10.035 -1.505 0.807 1.00 92.19 97 ILE A O 1
ATOM 746 N N . GLY A 1 98 ? 9.633 0.116 2.311 1.00 90.69 98 GLY A N 1
ATOM 747 C CA . GLY A 1 98 ? 10.083 -0.648 3.468 1.00 90.69 98 GLY A CA 1
ATOM 748 C C . GLY A 1 98 ? 8.967 -0.995 4.447 1.00 90.69 98 GLY A C 1
ATOM 749 O O . GLY A 1 98 ? 7.813 -0.576 4.331 1.00 90.69 98 GLY A O 1
ATOM 750 N N . LEU A 1 99 ? 9.347 -1.721 5.494 1.00 91.38 99 LEU A N 1
ATOM 751 C CA . LEU A 1 99 ? 8.477 -2.014 6.630 1.00 91.38 99 LEU A CA 1
ATOM 752 C C . LEU A 1 99 ? 7.993 -0.730 7.313 1.00 91.38 99 LEU A C 1
ATOM 754 O O . L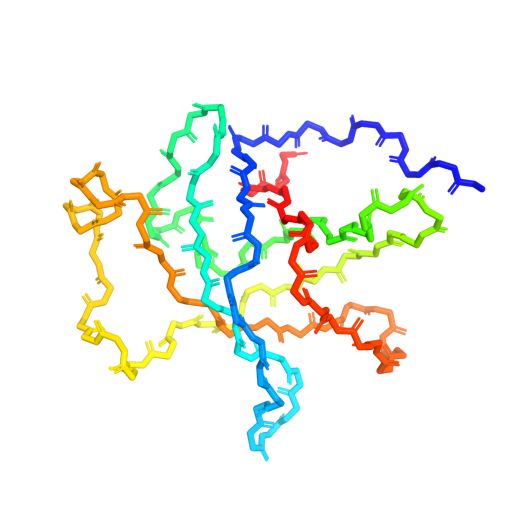EU A 1 99 ? 8.721 0.258 7.387 1.00 91.38 99 LEU A O 1
ATOM 758 N N . LYS A 1 100 ? 6.782 -0.768 7.886 1.00 90.94 100 LYS A N 1
ATOM 759 C CA . LYS A 1 100 ? 6.139 0.359 8.600 1.00 90.94 100 LYS A CA 1
ATOM 760 C C . LYS A 1 100 ? 5.762 1.556 7.722 1.00 90.94 100 LYS A C 1
ATOM 762 O O . LYS A 1 100 ? 5.176 2.507 8.241 1.00 90.94 100 LYS A O 1
ATOM 767 N N . TRP A 1 101 ? 6.040 1.509 6.421 1.00 96.44 101 TRP A N 1
ATOM 768 C CA . TRP A 1 101 ? 5.509 2.479 5.474 1.00 96.44 101 TRP A CA 1
ATOM 769 C C . TRP A 1 101 ? 3.980 2.422 5.454 1.00 96.44 101 TRP A C 1
ATOM 771 O O . TRP A 1 101 ? 3.358 1.414 5.821 1.00 96.44 101 TRP A O 1
ATOM 781 N N . LYS A 1 102 ? 3.370 3.529 5.042 1.00 96.94 102 LYS A N 1
ATOM 782 C CA . LYS A 1 102 ? 1.920 3.654 4.905 1.00 96.94 102 LYS A CA 1
ATOM 783 C C . LYS A 1 102 ? 1.544 3.627 3.433 1.00 96.94 102 LYS A C 1
ATOM 785 O O . LYS A 1 102 ? 2.246 4.202 2.607 1.00 96.94 102 LYS A O 1
ATOM 790 N N . VAL A 1 103 ? 0.425 2.981 3.129 1.00 97.12 103 VAL A N 1
ATOM 791 C CA . VAL A 1 103 ? -0.196 2.998 1.802 1.00 97.12 103 VAL A CA 1
ATOM 792 C C . VAL A 1 103 ? -1.614 3.523 1.963 1.00 97.12 103 VAL A C 1
ATOM 794 O O . VAL A 1 103 ? -2.399 2.930 2.696 1.00 97.12 103 VAL A O 1
ATOM 797 N N . ALA A 1 104 ? -1.941 4.631 1.311 1.00 96.88 104 ALA A N 1
ATOM 798 C CA . ALA A 1 104 ? -3.249 5.267 1.356 1.00 96.88 104 ALA A CA 1
ATOM 799 C C . ALA A 1 104 ? -3.924 5.173 -0.015 1.00 96.88 104 ALA A C 1
ATOM 801 O O . ALA A 1 104 ? -3.331 5.512 -1.037 1.00 96.88 104 ALA A O 1
ATOM 802 N N . GLY A 1 105 ? -5.159 4.685 -0.046 1.00 94.62 105 GLY A N 1
ATOM 803 C CA . GLY A 1 105 ? -5.964 4.606 -1.255 1.00 94.62 105 GLY A CA 1
ATOM 804 C C . GLY A 1 105 ? -7.097 3.571 -1.169 1.00 94.62 105 GLY A C 1
ATOM 805 O O . GLY A 1 105 ? -7.312 2.984 -0.107 1.00 94.62 105 GLY A O 1
ATOM 806 N N . PRO A 1 106 ? -7.823 3.314 -2.268 1.00 95.00 106 PRO A N 1
ATOM 807 C CA . PRO A 1 106 ? -7.723 4.005 -3.555 1.00 95.00 106 PRO A CA 1
ATOM 808 C C . PRO A 1 106 ? -7.842 5.522 -3.408 1.00 95.00 106 PRO A C 1
ATOM 810 O O . PRO A 1 106 ? -8.623 5.996 -2.577 1.00 95.00 106 PRO A O 1
ATOM 813 N N . LEU A 1 107 ? -7.010 6.264 -4.143 1.00 91.25 107 LEU A N 1
ATOM 814 C CA . LEU A 1 107 ? -7.138 7.720 -4.236 1.00 91.25 107 LEU A CA 1
ATOM 815 C C . LEU A 1 107 ? -8.410 8.057 -5.029 1.00 91.25 107 LEU A C 1
ATOM 817 O O . LEU A 1 107 ? -8.700 7.380 -6.019 1.00 91.25 107 LEU A O 1
ATOM 821 N N . GLN A 1 108 ? -9.160 9.056 -4.563 1.00 79.62 108 GLN A N 1
ATOM 822 C CA . GLN A 1 108 ? -10.407 9.534 -5.174 1.00 79.62 108 GLN A CA 1
ATOM 823 C C . GLN A 1 108 ? -10.180 10.764 -6.048 1.00 79.62 108 GLN A C 1
ATOM 825 O O . GLN A 1 108 ? -9.323 11.601 -5.679 1.00 79.62 108 GLN A O 1
#

Mean predicted aligned error: 4.68 Å

Foldseek 3Di:
DQPPDQDFQFKWFFADWDADPVGFIKTKIATDDGHQDFQVFLAQAKKWKADQVRPDIFIKTFPHFDCPVHDDGPVCCVVGRIGITGIHTPVPDDDDHDGGIMITHSGD

Organism: NCBI:txid408172